Protein AF-A0A2A6FU04-F1 (afdb_monomer)

Foldseek 3Di:
DFLLVVLQVVCVVPVVCCVARHDSPDPGDPQKWKDFQNHTDPDRRDDDPDDTPDIDIDDDDPDD

Solvent-accessible surface area (backbone atoms only — not comparable to full-atom values): 3955 Å² total; per-residue (Å²): 114,27,49,44,59,54,38,32,52,50,16,72,77,39,62,88,38,33,88,45,44,22,70,96,73,50,68,64,35,94,61,56,46,42,27,49,70,87,39,76,56,89,58,46,82,42,68,55,95,61,93,73,89,43,80,46,79,44,71,64,76,87,81,126

Organism: NCBI:txid1969409

Sequence (64 aa):
MTYREILDDAAGQYPPLLPYVGGGQIPLAASVVLFADGRQVEDVTAAVPGPIAELRIVLPSSGG

Mean predicted aligned error: 5.2 Å

Secondary structure (DSSP, 8-state):
-BHHHHHHHHHHHSGGGHHHH-SSSSPPPTT-EEEETTEEES-TTSBP-S--S-EEEEPPP---

Nearest PDB structures (foldseek):
  3po0-assembly1_A  TM=7.958E-01  e=4.701E-02  Haloferax volcanii DS2
  4hro-assembly1_A  TM=7.948E-01  e=1.783E+00  Haloferax volcanii DS2
  1v8h-assembly1_B  TM=3.862E-01  e=5.342E+00  Thermus thermophilus HB8
  2y25-assembly1_B  TM=3.065E-01  e=5.342E+00  Homo sapiens

pLDDT: mean 82.99, std 10.88, range [39.62, 92.69]

Radius of gyration: 11.42 Å; Cα contacts (8 Å, |Δi|>4): 77; chains: 1; bounding box: 24×18×36 Å

Structure (mmCIF, N/CA/C/O backbone):
data_AF-A0A2A6FU04-F1
#
_entry.id   AF-A0A2A6FU04-F1
#
loop_
_atom_site.group_PDB
_atom_site.id
_atom_site.type_symbol
_atom_site.label_atom_id
_atom_site.label_alt_id
_atom_site.label_comp_id
_atom_site.label_asym_id
_atom_site.label_entity_id
_atom_site.label_seq_id
_atom_site.pdbx_PDB_ins_code
_atom_site.Cartn_x
_atom_site.Cartn_y
_atom_site.Cartn_z
_atom_site.occupancy
_atom_site.B_iso_or_equiv
_atom_site.auth_seq_id
_atom_site.auth_comp_id
_atom_site.auth_asym_id
_atom_site.auth_atom_id
_atom_site.pdbx_PDB_model_num
ATOM 1 N N . MET A 1 1 ? -1.235 7.983 11.715 1.00 84.44 1 MET A N 1
ATOM 2 C CA . MET A 1 1 ? -0.994 6.876 10.781 1.00 84.44 1 MET A CA 1
ATOM 3 C C . MET A 1 1 ? -1.848 7.087 9.543 1.00 84.44 1 MET A C 1
ATOM 5 O O . MET A 1 1 ? -3.069 7.180 9.638 1.00 84.44 1 MET A O 1
ATOM 9 N N . THR A 1 2 ? -1.184 7.251 8.413 1.00 90.44 2 THR A N 1
ATOM 10 C CA . THR A 1 2 ? -1.707 7.498 7.067 1.00 90.44 2 THR A CA 1
ATOM 11 C C . THR A 1 2 ? -1.476 6.257 6.207 1.00 90.44 2 THR A C 1
ATOM 13 O O . THR A 1 2 ? -0.661 5.399 6.561 1.00 90.44 2 THR A O 1
ATOM 16 N N . TYR A 1 3 ? -2.159 6.144 5.065 1.00 89.44 3 TYR A N 1
ATOM 17 C CA . TYR A 1 3 ? -1.878 5.052 4.120 1.00 89.44 3 TYR A CA 1
ATOM 18 C C . TYR A 1 3 ? -0.435 5.109 3.615 1.00 89.44 3 TYR A C 1
ATOM 20 O O . TYR A 1 3 ? 0.171 4.072 3.358 1.00 89.44 3 TYR A O 1
ATOM 28 N N . ARG A 1 4 ? 0.136 6.314 3.531 1.00 87.50 4 ARG A N 1
ATOM 29 C CA . ARG A 1 4 ? 1.528 6.525 3.159 1.00 87.50 4 ARG A CA 1
ATOM 30 C C . ARG A 1 4 ? 2.495 5.823 4.105 1.00 87.50 4 ARG A C 1
ATOM 32 O O . ARG A 1 4 ? 3.357 5.089 3.642 1.00 87.50 4 ARG A O 1
ATOM 39 N N . GLU A 1 5 ? 2.318 6.009 5.409 1.00 88.38 5 GLU A N 1
ATOM 40 C CA . GLU A 1 5 ? 3.172 5.370 6.417 1.00 88.38 5 GLU A CA 1
ATOM 41 C C . GLU A 1 5 ? 3.099 3.837 6.332 1.00 88.38 5 GLU A C 1
ATOM 43 O O . GLU A 1 5 ? 4.119 3.168 6.467 1.00 88.38 5 GLU A O 1
ATOM 48 N N . ILE A 1 6 ? 1.918 3.278 6.038 1.00 88.75 6 ILE A N 1
ATOM 49 C CA . ILE A 1 6 ? 1.748 1.828 5.852 1.00 88.75 6 ILE A CA 1
ATOM 50 C C . ILE A 1 6 ? 2.494 1.336 4.605 1.00 88.75 6 ILE A C 1
ATOM 52 O O . ILE A 1 6 ? 3.133 0.287 4.630 1.00 88.75 6 ILE A O 1
ATOM 56 N N . LEU A 1 7 ? 2.419 2.089 3.508 1.00 87.50 7 LEU A N 1
ATOM 57 C CA . LEU A 1 7 ? 3.108 1.751 2.265 1.00 87.50 7 LEU A CA 1
ATOM 58 C C . LEU A 1 7 ? 4.630 1.837 2.398 1.00 87.50 7 LEU A C 1
ATOM 60 O O . LEU A 1 7 ? 5.329 0.969 1.879 1.00 87.50 7 LEU A O 1
ATOM 64 N N . ASP A 1 8 ? 5.141 2.857 3.090 1.00 86.81 8 ASP A N 1
ATOM 65 C CA . ASP A 1 8 ? 6.576 3.004 3.337 1.00 86.81 8 ASP A CA 1
ATOM 66 C C . ASP A 1 8 ? 7.105 1.854 4.221 1.00 86.81 8 ASP A C 1
ATOM 68 O O . ASP A 1 8 ? 8.164 1.300 3.916 1.00 86.81 8 ASP A O 1
ATOM 72 N N . ASP A 1 9 ? 6.352 1.424 5.244 1.00 88.62 9 ASP A N 1
ATOM 73 C CA . ASP A 1 9 ? 6.687 0.237 6.053 1.00 88.62 9 ASP A CA 1
ATOM 74 C C . ASP A 1 9 ? 6.690 -1.048 5.204 1.00 88.62 9 ASP A C 1
ATOM 76 O O . ASP A 1 9 ? 7.672 -1.798 5.195 1.00 88.62 9 ASP A O 1
ATOM 80 N N . ALA A 1 10 ? 5.645 -1.252 4.394 1.00 86.81 10 ALA A N 1
ATOM 81 C CA . ALA A 1 10 ? 5.541 -2.402 3.498 1.00 86.81 10 ALA A CA 1
ATOM 82 C C . ALA A 1 10 ? 6.680 -2.446 2.464 1.00 86.81 10 ALA A C 1
ATOM 84 O O . ALA A 1 10 ? 7.215 -3.517 2.179 1.00 86.81 10 ALA A O 1
ATOM 85 N N . ALA A 1 11 ? 7.094 -1.299 1.920 1.00 87.25 11 ALA A N 1
ATOM 86 C CA . ALA A 1 11 ? 8.217 -1.221 0.986 1.00 87.25 11 ALA A CA 1
ATOM 87 C C . ALA A 1 11 ? 9.572 -1.472 1.664 1.00 87.25 11 ALA A C 1
ATOM 89 O O . ALA A 1 11 ? 10.472 -2.034 1.037 1.00 87.25 11 ALA A O 1
ATOM 90 N N . GLY A 1 12 ? 9.713 -1.100 2.940 1.00 87.19 12 GLY A N 1
ATOM 91 C CA . GLY A 1 12 ? 10.878 -1.447 3.755 1.00 87.19 12 GLY A CA 1
ATOM 92 C C .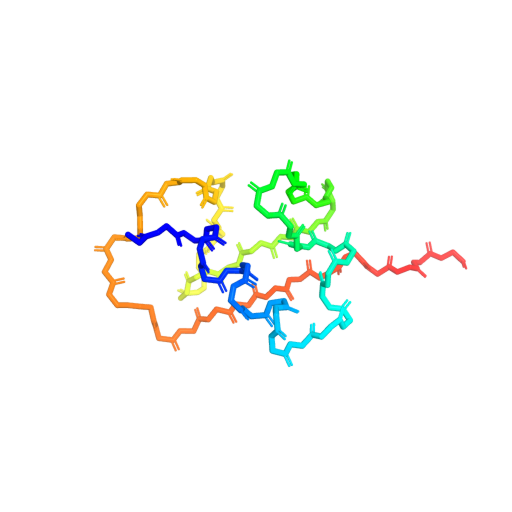 GLY A 1 12 ? 11.006 -2.954 3.990 1.00 87.19 12 GLY A C 1
ATOM 93 O O . GLY A 1 12 ? 12.113 -3.491 3.975 1.00 87.19 12 GLY A O 1
ATOM 94 N N . GLN A 1 13 ? 9.879 -3.650 4.153 1.00 89.25 13 GLN A N 1
ATOM 95 C CA . GLN A 1 13 ? 9.832 -5.105 4.346 1.00 89.25 13 GLN A CA 1
ATOM 96 C C . GLN A 1 13 ? 9.893 -5.891 3.029 1.00 89.25 13 GLN A C 1
ATOM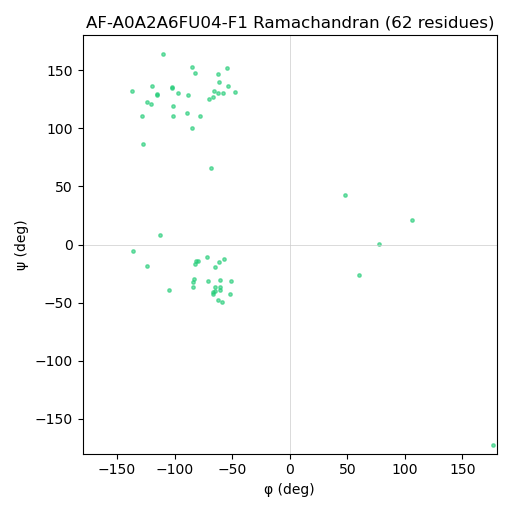 98 O O . GLN A 1 13 ? 10.407 -7.010 2.995 1.00 89.25 13 GLN A O 1
ATOM 103 N N . TYR A 1 14 ? 9.391 -5.313 1.938 1.00 86.88 14 TYR A N 1
ATOM 104 C CA . TYR A 1 14 ? 9.360 -5.924 0.615 1.00 86.88 14 TYR A CA 1
ATOM 105 C C . TYR A 1 14 ? 9.992 -4.980 -0.426 1.00 86.88 14 TYR A C 1
ATOM 107 O O . TYR A 1 14 ? 9.290 -4.232 -1.113 1.00 86.88 14 TYR A O 1
ATOM 115 N N . PRO A 1 15 ? 11.330 -5.043 -0.596 1.00 85.81 15 PRO A N 1
ATOM 116 C CA . PRO A 1 15 ? 12.086 -4.148 -1.474 1.00 85.81 15 PRO A CA 1
ATOM 117 C C . PRO A 1 15 ? 11.576 -4.014 -2.920 1.00 85.81 15 PRO A C 1
ATOM 119 O O . PRO A 1 15 ? 11.709 -2.926 -3.481 1.00 85.81 15 PRO A O 1
ATOM 122 N N . PRO A 1 16 ? 10.962 -5.037 -3.556 1.00 85.75 16 PRO A N 1
ATOM 123 C CA . PRO A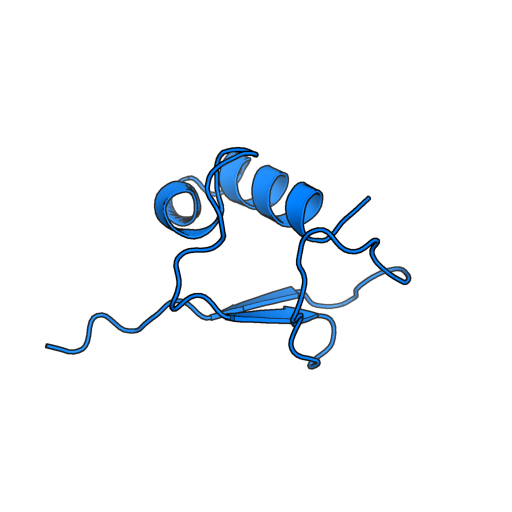 1 16 ? 10.396 -4.875 -4.897 1.00 85.75 16 PRO A CA 1
ATOM 124 C C . PRO A 1 16 ? 9.266 -3.836 -5.002 1.00 85.75 16 PRO A C 1
ATOM 126 O O . PRO A 1 16 ? 8.941 -3.417 -6.110 1.00 85.75 16 PRO A O 1
ATOM 129 N N . LEU A 1 17 ? 8.672 -3.399 -3.884 1.00 83.94 17 LEU A N 1
ATOM 130 C CA . LEU A 1 17 ? 7.681 -2.316 -3.864 1.00 83.94 17 LEU A CA 1
ATOM 131 C C . LEU A 1 17 ? 8.306 -0.912 -3.863 1.00 83.94 17 LEU A C 1
ATOM 133 O O . LEU A 1 17 ? 7.613 0.050 -4.200 1.00 83.94 17 LEU A O 1
ATOM 137 N N . LEU A 1 18 ? 9.598 -0.771 -3.540 1.00 84.88 18 LEU A N 1
ATOM 138 C CA . LEU A 1 18 ? 10.279 0.529 -3.447 1.00 84.88 18 LEU A CA 1
ATOM 139 C C . LEU A 1 18 ? 10.105 1.423 -4.691 1.00 84.88 18 LEU A C 1
ATOM 141 O O . LEU A 1 18 ? 9.824 2.605 -4.500 1.00 84.88 18 LEU A O 1
ATOM 145 N N . PRO A 1 19 ? 10.186 0.915 -5.941 1.00 83.06 19 PRO A N 1
ATOM 146 C CA . PRO A 1 19 ? 9.986 1.743 -7.136 1.00 83.06 19 PRO A CA 1
ATOM 147 C C . PRO A 1 19 ? 8.568 2.313 -7.284 1.00 83.06 19 PRO A C 1
ATOM 149 O O . PRO A 1 19 ? 8.365 3.252 -8.048 1.00 83.06 19 PRO A O 1
ATOM 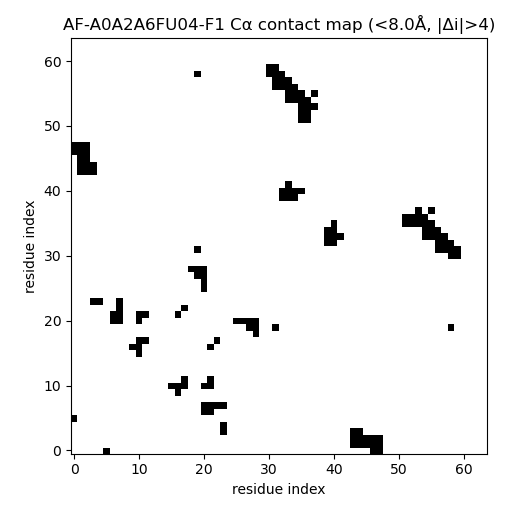152 N N . TYR A 1 20 ? 7.584 1.724 -6.601 1.00 83.12 20 TYR A N 1
ATOM 153 C CA . TYR A 1 20 ? 6.164 2.033 -6.770 1.00 83.12 20 TYR A CA 1
ATOM 154 C C . TYR A 1 20 ? 5.601 2.879 -5.631 1.00 83.12 20 TYR A C 1
ATOM 156 O O . TYR A 1 20 ? 4.758 3.746 -5.869 1.00 83.12 20 TYR A O 1
ATOM 164 N N . VAL A 1 21 ? 6.027 2.590 -4.398 1.00 80.25 21 VAL A N 1
ATOM 165 C CA . VAL A 1 21 ? 5.416 3.148 -3.181 1.00 80.25 21 VAL A CA 1
ATOM 166 C C . VAL A 1 21 ? 6.438 3.623 -2.142 1.00 80.25 21 VAL A C 1
ATOM 168 O O . VAL A 1 21 ? 6.040 4.192 -1.131 1.00 80.25 21 VAL A O 1
ATOM 171 N N . GLY A 1 22 ? 7.737 3.393 -2.360 1.00 71.19 22 GLY A N 1
ATOM 172 C CA . GLY A 1 22 ? 8.765 3.615 -1.346 1.00 71.19 22 GLY A CA 1
ATOM 173 C C . GLY A 1 22 ? 9.288 5.046 -1.266 1.00 71.19 22 GLY A C 1
ATOM 174 O O . GLY A 1 22 ? 9.340 5.767 -2.255 1.00 71.19 22 GLY A O 1
ATOM 175 N N . GLY A 1 23 ? 9.759 5.435 -0.082 1.00 63.03 23 GLY A N 1
ATOM 176 C CA . GLY A 1 23 ? 10.731 6.515 0.090 1.00 63.03 23 GLY A CA 1
ATOM 177 C C . GLY A 1 23 ? 10.195 7.826 0.652 1.00 63.03 23 GLY A C 1
ATOM 178 O O . GLY A 1 23 ? 10.853 8.836 0.425 1.00 63.03 23 GLY A O 1
ATOM 179 N N . GLY A 1 24 ? 9.042 7.843 1.339 1.00 61.62 24 GLY A N 1
ATOM 180 C CA . GLY A 1 24 ? 8.446 9.000 2.049 1.00 61.62 24 GLY A CA 1
ATOM 181 C C . GLY A 1 24 ? 8.095 10.250 1.218 1.00 61.62 24 GLY A C 1
ATOM 182 O O . GLY A 1 24 ? 7.199 11.007 1.571 1.00 61.62 24 GLY A O 1
ATOM 183 N N . GLN A 1 25 ? 8.789 10.461 0.104 1.00 60.56 25 GLN A N 1
ATOM 184 C CA . GLN A 1 25 ? 8.781 11.626 -0.769 1.00 60.56 25 GLN A CA 1
ATOM 185 C C . GLN A 1 25 ? 8.445 11.249 -2.212 1.00 60.56 25 GLN A C 1
ATOM 187 O O . GLN A 1 25 ? 8.074 12.125 -2.988 1.00 60.56 25 GLN A O 1
ATOM 192 N N . ILE A 1 26 ? 8.579 9.971 -2.590 1.00 63.19 26 ILE A N 1
ATOM 193 C CA . ILE A 1 26 ? 8.223 9.521 -3.937 1.00 63.19 26 ILE A CA 1
ATOM 194 C C . ILE A 1 26 ? 6.703 9.396 -3.976 1.00 63.19 26 ILE A C 1
ATOM 196 O O . ILE A 1 26 ? 6.180 8.513 -3.293 1.00 63.19 26 ILE A O 1
ATOM 200 N N . PRO A 1 27 ? 5.969 10.251 -4.710 1.00 69.56 27 PRO A N 1
ATOM 201 C CA . PRO A 1 27 ? 4.535 10.059 -4.887 1.00 69.56 27 PRO A CA 1
ATOM 202 C C . PRO A 1 27 ? 4.272 8.654 -5.433 1.00 69.56 27 PRO A C 1
ATOM 204 O O . PRO A 1 27 ? 5.132 8.083 -6.104 1.00 69.56 27 PRO A O 1
ATOM 207 N N . LEU A 1 28 ? 3.095 8.092 -5.139 1.00 74.19 28 LEU A N 1
ATOM 208 C CA . LEU A 1 28 ? 2.691 6.834 -5.766 1.00 74.19 28 LEU A CA 1
ATOM 209 C C . LEU A 1 28 ? 2.944 6.932 -7.269 1.00 74.19 28 LEU A C 1
ATOM 211 O O . LEU A 1 28 ? 2.563 7.930 -7.892 1.00 74.19 28 LEU A O 1
ATOM 215 N N . ALA A 1 29 ? 3.603 5.922 -7.840 1.00 75.75 29 ALA A N 1
ATOM 216 C CA . ALA A 1 29 ? 3.779 5.895 -9.283 1.00 75.75 29 ALA A CA 1
ATOM 217 C C . ALA A 1 29 ? 2.394 6.039 -9.936 1.00 75.75 29 ALA A C 1
ATOM 219 O O . ALA A 1 29 ? 1.433 5.423 -9.478 1.00 75.75 29 ALA A O 1
ATOM 220 N N . ALA A 1 30 ? 2.286 6.863 -10.983 1.00 71.94 30 ALA A N 1
ATOM 221 C CA . ALA A 1 30 ? 1.006 7.360 -11.511 1.00 71.94 30 ALA A CA 1
ATOM 222 C C . ALA A 1 30 ? -0.002 6.270 -11.930 1.00 71.94 30 ALA A C 1
ATOM 224 O O . ALA A 1 30 ? -1.168 6.560 -12.179 1.00 71.94 30 ALA A O 1
ATOM 225 N N . SER A 1 31 ? 0.442 5.020 -12.033 1.00 81.06 31 SER A N 1
ATOM 226 C CA . SER A 1 31 ? -0.371 3.874 -12.430 1.00 81.06 31 SER A CA 1
ATOM 227 C C . SER A 1 31 ? -0.583 2.851 -11.306 1.00 81.06 31 SER A C 1
ATOM 229 O O . SER A 1 31 ? -1.097 1.766 -11.563 1.00 81.06 31 SER A O 1
ATOM 231 N N . VAL A 1 32 ? -0.172 3.167 -10.077 1.00 85.69 32 VAL A N 1
ATOM 232 C CA . VAL A 1 32 ? -0.413 2.341 -8.891 1.00 85.69 32 VAL A CA 1
ATOM 233 C C . VAL A 1 32 ? -1.751 2.734 -8.286 1.00 85.69 32 VAL A C 1
ATOM 235 O O . VAL A 1 32 ? -1.995 3.906 -8.007 1.00 85.69 32 VAL A O 1
ATOM 238 N N . VAL A 1 33 ? -2.601 1.740 -8.044 1.00 89.00 33 VAL A N 1
ATOM 239 C CA . VAL A 1 33 ? -3.890 1.934 -7.376 1.00 89.00 33 VAL A CA 1
ATOM 240 C C . VAL A 1 33 ? -3.878 1.191 -6.050 1.00 89.00 33 VAL A C 1
ATOM 242 O O . VAL A 1 33 ? -3.544 0.006 -5.995 1.00 89.00 33 VAL A O 1
ATOM 245 N N . LE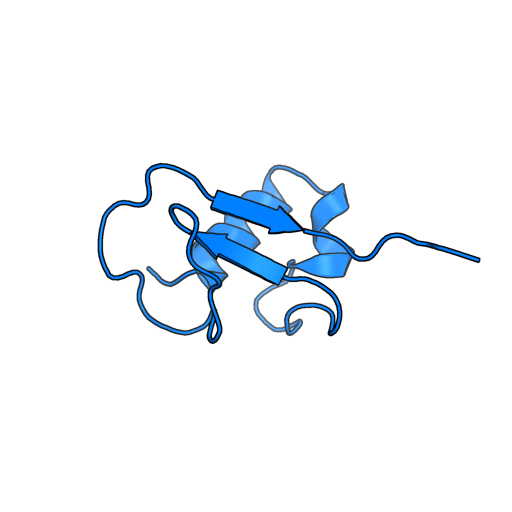U A 1 34 ? -4.250 1.890 -4.979 1.00 90.12 34 LEU A N 1
ATOM 246 C CA . LEU A 1 34 ? -4.385 1.314 -3.648 1.00 90.12 34 LEU A CA 1
ATOM 247 C C . LEU A 1 34 ? -5.860 1.073 -3.329 1.00 90.12 34 LEU A C 1
ATOM 249 O O . LEU A 1 34 ? -6.691 1.954 -3.536 1.00 90.12 34 LEU A O 1
ATOM 253 N N . PHE A 1 35 ? -6.166 -0.095 -2.774 1.00 92.56 35 PHE A N 1
ATOM 254 C CA . PHE A 1 35 ? -7.465 -0.401 -2.187 1.00 92.56 35 PHE A CA 1
ATOM 255 C C . PHE A 1 35 ? -7.305 -0.738 -0.705 1.00 92.56 35 PHE A C 1
ATOM 257 O O . PHE A 1 35 ? -6.416 -1.507 -0.341 1.00 92.56 35 PHE A O 1
ATOM 264 N N . ALA A 1 36 ? -8.188 -0.195 0.127 1.00 92.62 36 ALA A N 1
ATOM 265 C CA . ALA A 1 36 ? -8.327 -0.517 1.542 1.00 92.62 36 ALA A CA 1
ATOM 266 C C . ALA A 1 36 ? -9.745 -1.046 1.789 1.00 92.62 36 ALA A C 1
ATOM 268 O O . ALA A 1 36 ? -10.721 -0.366 1.461 1.00 92.62 36 ALA A O 1
ATOM 269 N N . ASP A 1 37 ? -9.865 -2.275 2.296 1.00 92.69 37 ASP A N 1
ATOM 270 C CA . ASP A 1 37 ? -11.142 -2.975 2.515 1.00 92.69 37 ASP A CA 1
ATOM 271 C C . ASP A 1 37 ? -12.082 -2.916 1.291 1.00 92.69 37 ASP A C 1
ATOM 273 O O . ASP A 1 37 ? -13.283 -2.649 1.383 1.00 92.6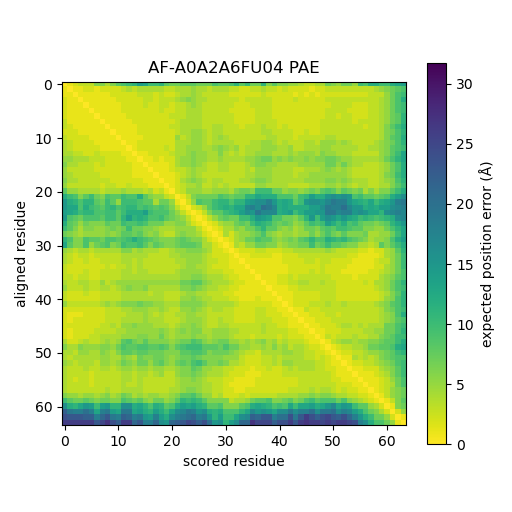9 37 ASP A O 1
ATOM 277 N N . GLY A 1 38 ? -11.504 -3.105 0.100 1.00 92.69 38 GLY A N 1
ATOM 278 C CA . GLY A 1 38 ? -12.220 -3.085 -1.179 1.00 92.69 38 GLY A CA 1
ATOM 279 C C . GLY A 1 38 ? -12.578 -1.694 -1.718 1.00 92.69 38 GLY A C 1
ATOM 280 O O . GLY A 1 38 ? -13.166 -1.602 -2.795 1.00 92.69 38 GLY A O 1
ATOM 281 N N . ARG A 1 39 ? -12.217 -0.606 -1.028 1.00 92.38 39 ARG A N 1
ATOM 282 C CA . ARG A 1 39 ? -12.420 0.774 -1.500 1.00 92.38 39 ARG A CA 1
ATOM 283 C C . ARG A 1 39 ? -11.127 1.362 -2.029 1.00 92.38 39 ARG A C 1
ATOM 285 O O . ARG A 1 39 ? -10.090 1.239 -1.386 1.00 92.38 39 ARG A O 1
ATOM 292 N N . GLN A 1 40 ? -11.193 2.020 -3.182 1.00 91.88 40 GLN A N 1
ATOM 293 C CA . GLN A 1 40 ? -10.037 2.719 -3.727 1.00 91.88 40 GLN A CA 1
ATOM 294 C C . GLN A 1 40 ? -9.649 3.884 -2.811 1.00 91.88 40 GLN A C 1
ATOM 296 O O . GLN A 1 40 ? -10.497 4.678 -2.404 1.00 91.88 40 GLN A O 1
ATOM 301 N N . VAL A 1 41 ? -8.363 3.974 -2.495 1.00 90.62 41 VAL A N 1
ATOM 302 C CA . VAL A 1 41 ? -7.778 5.093 -1.762 1.00 90.62 41 VAL A CA 1
ATOM 303 C C . VAL A 1 41 ? -7.358 6.145 -2.781 1.00 90.62 41 VAL A C 1
ATOM 305 O O . VAL A 1 41 ? -6.465 5.909 -3.592 1.00 90.62 41 VAL A O 1
ATOM 308 N N . GLU A 1 42 ? -8.022 7.297 -2.750 1.00 88.25 42 GLU A N 1
ATOM 309 C CA . GLU A 1 42 ? -7.735 8.419 -3.655 1.00 88.25 42 GLU A CA 1
ATOM 310 C C . GLU A 1 42 ? -6.585 9.297 -3.145 1.00 88.25 42 GLU A C 1
ATOM 312 O O . GLU A 1 42 ? -5.804 9.819 -3.936 1.00 88.25 42 GLU A O 1
ATOM 317 N N . ASP A 1 43 ? -6.450 9.418 -1.821 1.00 88.44 43 ASP A N 1
ATOM 318 C CA . ASP A 1 43 ? -5.394 10.181 -1.161 1.00 88.44 43 ASP A CA 1
ATOM 319 C C . ASP A 1 43 ? -4.687 9.318 -0.112 1.00 88.44 43 ASP A C 1
ATOM 321 O O . ASP A 1 43 ? -5.244 8.980 0.934 1.00 88.44 43 ASP A O 1
ATOM 325 N N . VAL A 1 44 ? -3.430 8.968 -0.384 1.00 87.44 44 VAL A N 1
ATOM 326 C CA . VAL A 1 44 ? -2.617 8.174 0.546 1.00 87.44 44 VAL A CA 1
ATOM 327 C C . VAL A 1 44 ? -2.020 8.980 1.692 1.00 87.44 44 VAL A C 1
ATOM 329 O O . VAL A 1 44 ? -1.556 8.398 2.672 1.00 87.44 44 VAL A O 1
ATOM 332 N N . THR A 1 45 ? -2.026 10.307 1.595 1.00 87.75 45 THR A N 1
ATOM 333 C CA . THR A 1 45 ? -1.599 11.190 2.687 1.00 87.75 45 THR A CA 1
ATOM 334 C C . THR A 1 45 ? -2.702 11.394 3.722 1.00 87.75 45 THR A C 1
ATOM 336 O O . THR A 1 45 ? -2.422 11.821 4.843 1.00 87.75 45 THR A O 1
ATOM 339 N N . ALA A 1 46 ? -3.942 11.021 3.389 1.00 88.44 46 ALA A N 1
ATOM 340 C CA . ALA A 1 46 ? -5.052 11.043 4.321 1.00 88.44 46 ALA A CA 1
ATOM 341 C C . ALA A 1 46 ? -4.815 10.098 5.511 1.00 88.44 46 ALA A C 1
ATOM 343 O O . ALA A 1 46 ? -4.208 9.024 5.401 1.00 88.44 46 ALA A O 1
ATOM 344 N N . ALA A 1 47 ? -5.334 10.505 6.671 1.00 90.12 47 ALA A N 1
ATOM 345 C CA . ALA A 1 47 ? -5.357 9.662 7.855 1.00 90.12 47 ALA A CA 1
ATOM 346 C C . ALA A 1 47 ? -6.190 8.405 7.590 1.00 90.12 47 ALA A C 1
ATOM 348 O O . ALA A 1 47 ? -7.257 8.463 6.973 1.00 90.12 47 ALA A O 1
ATOM 349 N N . VAL A 1 48 ? -5.713 7.269 8.093 1.00 90.81 48 VAL A N 1
ATOM 350 C CA . VAL A 1 48 ? -6.475 6.030 7.995 1.00 90.81 48 VAL A CA 1
ATOM 351 C C . VAL A 1 48 ? -7.692 6.131 8.928 1.00 90.81 48 VAL A C 1
ATOM 353 O O . VAL A 1 48 ? -7.516 6.399 10.118 1.00 90.81 48 VAL A O 1
ATOM 356 N N . PRO A 1 49 ? -8.924 5.923 8.426 1.00 85.81 49 PRO A N 1
ATOM 357 C CA . PRO A 1 49 ? -10.151 6.158 9.190 1.00 85.81 49 PRO A CA 1
ATOM 358 C C . PRO A 1 49 ? -10.405 5.131 10.308 1.00 85.81 49 PRO A C 1
ATOM 360 O O . PRO A 1 49 ? -11.290 5.340 11.133 1.00 85.81 49 PRO A O 1
ATOM 363 N N . GLY A 1 50 ? -9.656 4.027 10.349 1.00 88.00 50 GLY A N 1
ATOM 364 C CA . GLY A 1 50 ? -9.798 2.959 11.337 1.00 88.00 50 GLY A CA 1
ATOM 365 C C . GLY A 1 50 ? -8.852 1.784 11.062 1.00 88.00 50 GLY A C 1
ATOM 366 O O . GLY A 1 50 ? -7.994 1.885 10.188 1.00 88.00 50 GLY A O 1
ATOM 367 N N . PRO A 1 51 ? -8.971 0.665 11.792 1.00 88.25 51 PRO A N 1
ATOM 368 C CA . PRO A 1 51 ? -8.229 -0.546 11.454 1.00 88.25 51 PRO A CA 1
ATOM 369 C C . PRO A 1 51 ? -8.649 -1.044 10.065 1.00 88.25 51 PRO A C 1
ATOM 371 O O . PRO A 1 51 ? -9.841 -1.166 9.796 1.00 88.25 51 PRO A O 1
ATOM 374 N N . ILE A 1 52 ? -7.669 -1.329 9.207 1.00 88.00 52 ILE A N 1
ATOM 375 C CA . ILE A 1 52 ? -7.891 -1.892 7.870 1.00 88.00 52 ILE A CA 1
ATOM 376 C C . ILE A 1 52 ? -7.688 -3.405 7.960 1.00 88.00 52 ILE A C 1
ATOM 378 O O . ILE A 1 52 ? -6.670 -3.846 8.498 1.00 88.00 52 ILE A O 1
ATOM 382 N N . ALA A 1 53 ? -8.630 -4.198 7.448 1.00 89.75 53 ALA A N 1
ATOM 383 C CA . ALA A 1 53 ? -8.502 -5.656 7.431 1.00 89.75 53 ALA A CA 1
ATOM 384 C C . ALA A 1 53 ? -7.685 -6.142 6.225 1.00 89.75 53 ALA A C 1
ATOM 386 O O . ALA A 1 53 ? -6.904 -7.085 6.351 1.00 89.75 53 ALA A O 1
ATOM 387 N N . GLU A 1 54 ? -7.834 -5.485 5.073 1.00 90.88 54 GLU A N 1
ATOM 388 C CA . GLU A 1 54 ? -7.109 -5.814 3.845 1.00 90.88 54 GLU A CA 1
ATOM 389 C C . GLU A 1 54 ? -6.606 -4.563 3.109 1.00 90.88 54 GLU A C 1
ATOM 391 O O . GLU A 1 54 ? -7.360 -3.627 2.835 1.00 90.88 54 GLU A O 1
ATOM 396 N N . LEU A 1 55 ? -5.328 -4.583 2.718 1.00 89.50 55 LEU A N 1
ATOM 397 C CA . LEU A 1 55 ? -4.730 -3.626 1.788 1.00 89.50 55 LEU A CA 1
ATOM 398 C C . LEU A 1 55 ? -4.302 -4.344 0.514 1.00 89.50 55 LEU A C 1
ATOM 400 O O . LEU A 1 55 ? -3.561 -5.327 0.559 1.00 89.50 55 LEU A O 1
ATOM 404 N N . ARG A 1 56 ? -4.723 -3.814 -0.634 1.00 90.75 56 ARG A N 1
ATOM 405 C CA . ARG A 1 56 ? -4.362 -4.349 -1.946 1.00 90.75 56 ARG A CA 1
ATOM 406 C C . ARG A 1 56 ? -3.706 -3.278 -2.798 1.00 90.75 56 ARG A C 1
ATOM 408 O O . ARG A 1 56 ? -4.303 -2.244 -3.084 1.00 90.75 56 ARG A O 1
ATOM 415 N N . ILE A 1 57 ? -2.488 -3.567 -3.240 1.00 88.94 57 ILE A N 1
ATOM 416 C CA . ILE A 1 57 ? -1.725 -2.720 -4.155 1.00 88.94 57 ILE A CA 1
ATOM 417 C C . ILE A 1 57 ? -1.845 -3.328 -5.549 1.00 88.94 57 ILE A C 1
ATOM 419 O O . ILE A 1 57 ? -1.446 -4.471 -5.772 1.00 88.94 57 ILE A O 1
ATOM 423 N N . VAL A 1 58 ? -2.409 -2.574 -6.488 1.00 88.94 58 VAL A N 1
ATOM 424 C CA . VAL A 1 58 ? -2.480 -2.962 -7.897 1.00 88.94 58 VAL A CA 1
ATOM 425 C C . VAL A 1 58 ? -1.395 -2.200 -8.640 1.00 88.94 58 VAL A C 1
ATOM 427 O O . VAL A 1 58 ? -1.455 -0.978 -8.768 1.00 88.94 58 VAL A O 1
ATOM 430 N N . LEU A 1 59 ? -0.384 -2.936 -9.095 1.00 84.56 59 LEU A N 1
ATOM 431 C CA . LEU A 1 59 ? 0.688 -2.395 -9.920 1.00 84.56 59 LEU A CA 1
ATOM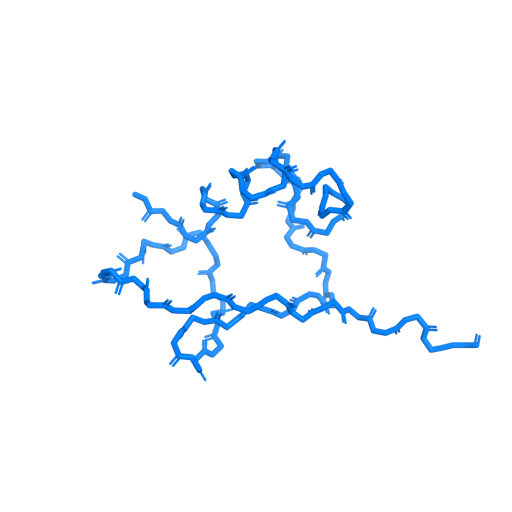 432 C C . LEU A 1 59 ? 0.237 -2.339 -11.385 1.00 84.56 59 LEU A C 1
ATOM 434 O O . LEU A 1 59 ? -0.512 -3.221 -11.825 1.00 84.56 59 LEU A O 1
ATOM 438 N N . PRO A 1 60 ? 0.705 -1.351 -12.165 1.00 74.69 60 PRO A N 1
ATOM 439 C CA . PRO A 1 60 ? 0.490 -1.365 -13.602 1.00 74.69 60 PRO A CA 1
ATOM 440 C C . PRO A 1 60 ? 1.073 -2.646 -14.194 1.00 74.69 60 PRO A C 1
ATOM 442 O O . PRO A 1 60 ? 2.226 -2.995 -13.942 1.00 74.69 60 PRO A O 1
ATOM 445 N N . SER A 1 61 ? 0.283 -3.344 -15.005 1.00 72.00 61 SER A N 1
ATOM 446 C CA . SER A 1 61 ? 0.828 -4.422 -15.824 1.00 72.00 61 SER A CA 1
ATOM 447 C C . SER A 1 61 ? 1.762 -3.798 -16.859 1.00 72.00 61 SER A C 1
ATOM 449 O O . SER A 1 61 ? 1.354 -2.883 -17.573 1.00 72.00 61 SER A O 1
ATOM 451 N N . SER A 1 62 ? 3.003 -4.278 -16.947 1.00 61.03 62 SER A N 1
ATOM 452 C CA . SER A 1 62 ? 3.940 -3.952 -18.030 1.00 61.03 62 SER A CA 1
ATOM 453 C C . SER A 1 62 ? 3.443 -4.582 -19.340 1.00 61.03 62 SER A C 1
ATOM 455 O O . SER A 1 62 ? 4.007 -5.553 -19.827 1.00 61.03 62 SER A O 1
ATOM 457 N N . GLY A 1 63 ? 2.304 -4.121 -19.853 1.00 51.12 63 GLY A N 1
ATOM 458 C CA . GLY A 1 63 ? 1.726 -4.588 -21.107 1.00 51.12 63 GLY A CA 1
ATOM 459 C C . GLY A 1 63 ?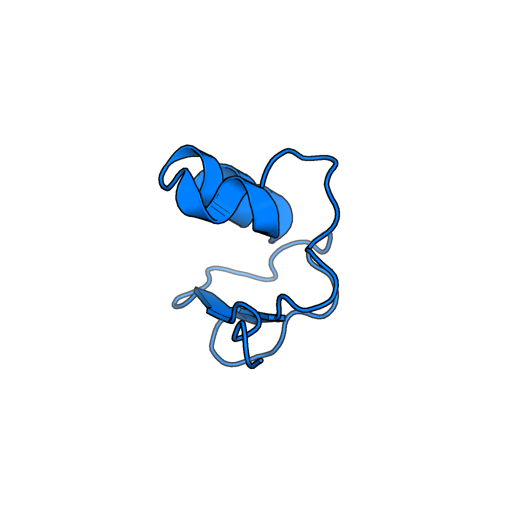 2.340 -3.833 -22.278 1.00 51.12 63 GLY A C 1
ATOM 460 O O . GLY A 1 63 ? 1.936 -2.703 -22.547 1.00 51.12 63 GLY A O 1
ATOM 461 N N . GLY A 1 64 ? 3.300 -4.471 -22.946 1.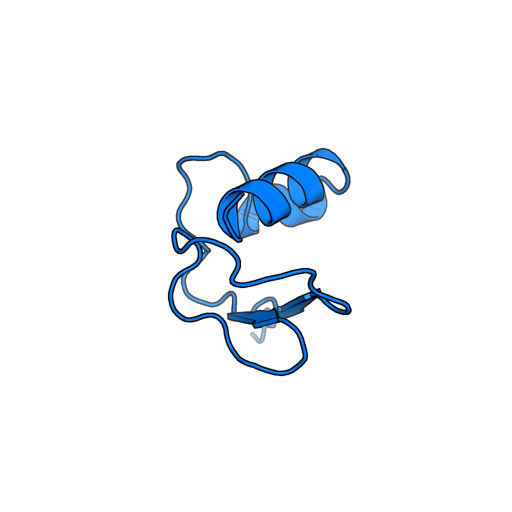00 39.62 64 GLY A N 1
ATOM 462 C CA . GLY A 1 64 ? 3.886 -4.087 -24.229 1.00 39.62 64 GLY A CA 1
ATOM 463 C C . GLY A 1 64 ? 4.627 -5.272 -24.822 1.00 39.62 64 GLY A C 1
ATOM 464 O O . GLY A 1 64 ? 5.616 -5.689 -24.183 1.00 39.62 64 GLY A O 1
#